Protein AF-A0A9J6BK46-F1 (afdb_monomer_lite)

pLDDT: mean 81.81, std 11.66, range [41.72, 91.62]

Secondary structure (DSSP, 8-state):
-HHHHHHHHHHHHHHSTT-EEEEEETTEEEEE---SS--HHHHHHHHHHHHHHHT-------PPPHHHHHHHHHHHHHSS--

Foldseek 3Di:
DVVLVVVVVVLCCVLAPPWDFDDDDDLDTDIDGDDPDDDPVNVVVSVVVSCVVSVDPDDDDDDQDPVNVVVVVVVVVVVVVD

Structure (mmCIF, N/CA/C/O backbone):
data_AF-A0A9J6BK46-F1
#
_entry.id   AF-A0A9J6BK46-F1
#
loop_
_atom_site.group_PDB
_atom_site.id
_atom_site.type_symbol
_atom_site.label_atom_id
_atom_site.label_alt_id
_atom_site.label_comp_id
_atom_site.label_asym_id
_atom_site.label_entity_id
_atom_site.label_seq_id
_atom_site.pdbx_PDB_ins_code
_atom_site.Cartn_x
_atom_site.Cartn_y
_atom_site.Cartn_z
_atom_site.occupancy
_atom_site.B_iso_or_equiv
_atom_site.auth_seq_id
_atom_site.auth_comp_id
_atom_site.auth_asym_id
_atom_site.auth_atom_id
_atom_site.pdbx_PDB_model_num
ATOM 1 N N . MET A 1 1 ? 8.212 -2.468 -17.300 1.00 60.47 1 MET A N 1
ATOM 2 C CA . MET A 1 1 ? 8.470 -1.542 -16.175 1.00 60.47 1 MET A CA 1
ATOM 3 C C . MET A 1 1 ? 7.290 -0.599 -15.905 1.00 60.47 1 MET A C 1
ATOM 5 O O . MET A 1 1 ? 6.681 -0.722 -14.854 1.00 60.47 1 MET A O 1
ATOM 9 N N . VAL A 1 2 ? 6.892 0.311 -16.813 1.00 66.75 2 VAL A N 1
ATOM 10 C CA . VAL A 1 2 ? 5.748 1.232 -16.551 1.00 66.75 2 VAL A CA 1
ATOM 11 C C . VAL A 1 2 ? 4.380 0.531 -16.623 1.00 66.75 2 VAL A C 1
ATOM 13 O O . VAL A 1 2 ? 3.501 0.806 -15.808 1.00 66.75 2 VAL A O 1
ATOM 16 N N . GLU A 1 3 ? 4.201 -0.397 -17.565 1.00 75.62 3 GLU A N 1
ATOM 17 C CA . GLU A 1 3 ? 2.934 -1.123 -17.758 1.00 75.62 3 GLU A CA 1
ATOM 18 C C . GLU A 1 3 ? 2.583 -2.030 -16.569 1.00 75.62 3 GLU A C 1
ATOM 20 O O . GLU A 1 3 ? 1.431 -2.064 -16.141 1.00 75.62 3 GLU A O 1
ATOM 25 N N . GLU A 1 4 ? 3.580 -2.680 -15.964 1.00 78.50 4 GLU A N 1
ATOM 26 C CA . GLU A 1 4 ? 3.406 -3.554 -14.792 1.00 78.50 4 GLU A CA 1
ATOM 27 C C . GLU A 1 4 ? 2.907 -2.774 -13.567 1.00 78.50 4 GLU A C 1
ATOM 29 O O . GLU A 1 4 ? 1.998 -3.223 -12.868 1.00 78.50 4 GLU A O 1
ATOM 34 N N . ARG A 1 5 ? 3.420 -1.554 -13.344 1.00 84.25 5 ARG A N 1
ATOM 35 C CA . ARG A 1 5 ? 2.949 -0.687 -12.250 1.00 84.25 5 ARG A CA 1
ATOM 36 C C . ARG A 1 5 ? 1.507 -0.249 -12.448 1.00 84.25 5 ARG A C 1
ATOM 38 O O . ARG A 1 5 ? 0.756 -0.178 -11.478 1.00 84.25 5 ARG A O 1
ATOM 45 N N . ASN A 1 6 ? 1.108 0.053 -13.680 1.00 87.75 6 ASN A N 1
ATOM 46 C CA . ASN A 1 6 ? -0.273 0.433 -13.966 1.00 87.75 6 ASN A CA 1
ATOM 47 C C . ASN A 1 6 ? -1.222 -0.752 -13.762 1.00 87.75 6 ASN A C 1
ATOM 49 O O . ASN A 1 6 ? -2.242 -0.585 -1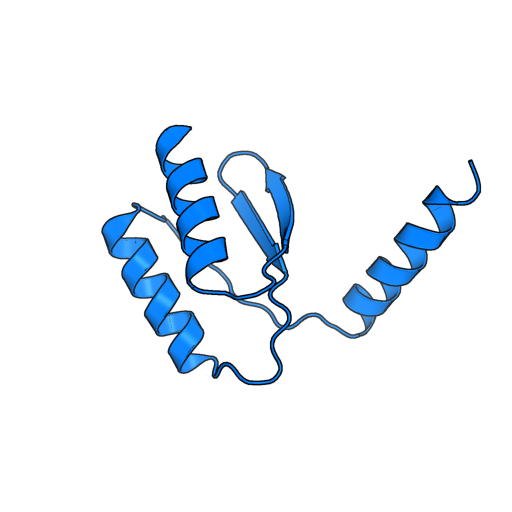3.097 1.00 87.75 6 ASN A O 1
ATOM 53 N N . ALA A 1 7 ? -0.831 -1.950 -14.206 1.00 89.25 7 ALA A N 1
ATOM 54 C CA . ALA A 1 7 ? -1.587 -3.172 -13.951 1.00 89.25 7 ALA A CA 1
ATOM 55 C C . ALA A 1 7 ? -1.738 -3.455 -12.446 1.00 89.25 7 ALA A C 1
ATOM 57 O O . ALA A 1 7 ? -2.828 -3.793 -11.989 1.00 89.25 7 ALA A O 1
ATOM 58 N N . LEU A 1 8 ? -0.682 -3.241 -11.651 1.00 89.75 8 LEU A N 1
ATOM 59 C CA . LEU A 1 8 ? -0.744 -3.375 -10.193 1.00 89.75 8 LEU A CA 1
ATOM 60 C C . LEU A 1 8 ? -1.666 -2.332 -9.546 1.00 89.75 8 LEU A C 1
ATOM 62 O O . LEU A 1 8 ? -2.442 -2.667 -8.653 1.00 89.75 8 LEU A O 1
ATOM 66 N N . LYS A 1 9 ? -1.640 -1.076 -10.010 1.00 91.12 9 LYS A N 1
ATOM 67 C CA . LYS A 1 9 ? -2.564 -0.033 -9.531 1.00 91.12 9 LYS A CA 1
ATOM 68 C C . LYS A 1 9 ? -4.020 -0.378 -9.835 1.00 91.12 9 LYS A C 1
ATOM 70 O O . LYS A 1 9 ? -4.873 -0.165 -8.977 1.00 91.12 9 LYS A O 1
ATOM 75 N N . GLU A 1 10 ? -4.313 -0.880 -11.031 1.00 91.31 10 GLU A N 1
ATOM 76 C CA . GLU A 1 10 ? -5.666 -1.312 -11.399 1.00 91.31 10 GLU A CA 1
ATOM 77 C C . GLU A 1 10 ? -6.111 -2.538 -10.604 1.00 91.31 10 GLU A C 1
ATOM 79 O O . GLU A 1 10 ? -7.236 -2.563 -10.105 1.00 91.31 10 GLU A O 1
ATOM 84 N N . PHE A 1 11 ? -5.217 -3.508 -10.407 1.00 91.44 11 PHE A N 1
ATOM 85 C CA . PHE A 1 11 ? -5.472 -4.674 -9.569 1.00 91.44 11 PHE A CA 1
ATOM 86 C C . PHE A 1 11 ? -5.848 -4.265 -8.142 1.00 91.44 11 PHE A C 1
ATOM 88 O O . PHE A 1 11 ? -6.910 -4.637 -7.655 1.00 91.44 11 PHE A O 1
ATOM 95 N N . VAL A 1 12 ? -5.033 -3.424 -7.495 1.00 90.12 12 VAL A N 1
ATOM 96 C CA . VAL A 1 12 ? -5.291 -2.981 -6.117 1.00 90.12 12 VAL A CA 1
ATOM 97 C C . VAL A 1 12 ? -6.605 -2.207 -6.014 1.00 90.12 12 VAL A C 1
ATOM 99 O O . VAL A 1 12 ? -7.360 -2.427 -5.076 1.00 90.12 12 VAL A O 1
ATOM 102 N N . LYS A 1 13 ? -6.92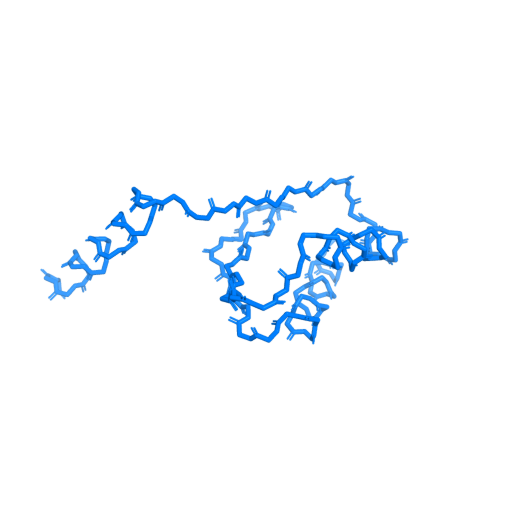4 -1.343 -6.984 1.00 89.31 13 LYS A N 1
ATOM 103 C CA . LYS A 1 13 ? -8.208 -0.619 -7.007 1.00 89.31 13 LYS A CA 1
ATOM 104 C C . LYS A 1 13 ? -9.421 -1.530 -7.204 1.00 89.31 13 LYS A C 1
ATOM 106 O O . LYS A 1 13 ? -10.511 -1.160 -6.782 1.00 89.31 13 LYS A O 1
ATOM 111 N N . THR A 1 14 ? -9.240 -2.664 -7.878 1.00 89.50 14 THR A N 1
ATOM 112 C CA . THR A 1 14 ? -10.310 -3.634 -8.144 1.00 89.50 14 THR A CA 1
ATOM 113 C C . THR A 1 14 ? -10.544 -4.546 -6.942 1.00 89.50 14 THR A C 1
ATOM 115 O O . THR A 1 14 ? -11.688 -4.775 -6.569 1.00 89.50 14 THR A O 1
ATOM 118 N N . GLU A 1 15 ? -9.472 -5.036 -6.316 1.00 89.25 15 GLU A N 1
ATOM 119 C CA . GLU A 1 15 ? -9.557 -5.978 -5.192 1.00 89.25 15 GLU A CA 1
ATOM 120 C C . GLU A 1 15 ? -9.828 -5.288 -3.849 1.00 89.25 15 GLU A C 1
ATOM 122 O O . GLU A 1 15 ? -10.433 -5.878 -2.955 1.00 89.25 15 GLU A O 1
ATOM 127 N N . PHE A 1 16 ? -9.380 -4.040 -3.689 1.00 88.62 16 PHE A N 1
ATOM 128 C CA . PHE A 1 16 ? -9.510 -3.285 -2.448 1.00 88.62 16 PHE A CA 1
ATOM 129 C C . PHE A 1 16 ? -10.365 -2.035 -2.664 1.00 88.62 16 PHE A C 1
ATOM 131 O O . PHE A 1 16 ? -9.887 -0.989 -3.117 1.00 88.62 16 PHE A O 1
ATOM 138 N N . GLU A 1 17 ? -11.642 -2.133 -2.298 1.00 86.69 17 GLU A N 1
ATOM 139 C CA . GLU A 1 17 ? -12.574 -1.011 -2.389 1.00 86.69 17 GLU A CA 1
ATOM 140 C C . GLU A 1 17 ? -12.089 0.176 -1.541 1.00 86.69 17 GLU A C 1
ATOM 142 O O . GLU A 1 17 ? -11.695 0.041 -0.382 1.00 86.69 17 GLU A O 1
ATOM 147 N N . GLY A 1 18 ? -12.068 1.365 -2.145 1.00 85.88 18 GLY A N 1
ATOM 148 C CA . GLY A 1 18 ? -11.611 2.582 -1.476 1.00 85.88 18 GLY A CA 1
ATOM 149 C C . GLY A 1 18 ? -10.096 2.680 -1.270 1.00 85.88 18 GLY A C 1
ATOM 150 O O . GLY A 1 18 ? -9.651 3.609 -0.596 1.00 85.88 18 GLY A O 1
ATOM 151 N N . ALA A 1 19 ? -9.286 1.780 -1.842 1.00 89.88 19 ALA A N 1
ATOM 152 C CA . ALA A 1 19 ? -7.833 1.882 -1.763 1.00 89.88 19 ALA A CA 1
ATOM 153 C C . ALA A 1 19 ? -7.307 3.182 -2.396 1.00 89.88 19 ALA A C 1
ATOM 155 O O . ALA A 1 19 ? -7.597 3.517 -3.547 1.00 89.88 19 ALA A O 1
ATOM 156 N N . VAL A 1 20 ? -6.474 3.904 -1.646 1.00 89.31 20 VAL A N 1
ATOM 157 C CA . VAL A 1 20 ? -5.876 5.178 -2.061 1.00 89.31 20 VAL A CA 1
ATOM 158 C C . VAL A 1 20 ? -4.370 5.017 -2.200 1.00 89.31 20 VAL A C 1
ATOM 160 O O . VAL A 1 20 ? -3.692 4.662 -1.238 1.00 89.31 20 VAL A O 1
ATOM 163 N N . LEU A 1 21 ? -3.825 5.338 -3.374 1.00 91.06 21 LEU A N 1
ATOM 164 C CA . LEU A 1 21 ? -2.378 5.430 -3.570 1.00 91.06 21 LEU A CA 1
ATOM 165 C C . LEU A 1 21 ? -1.838 6.622 -2.765 1.00 91.06 21 LEU A C 1
ATOM 167 O O . LEU A 1 21 ? -2.240 7.762 -2.997 1.00 91.06 21 LEU A O 1
ATOM 171 N N . LYS A 1 22 ? -0.960 6.353 -1.797 1.00 88.12 22 LYS A N 1
ATOM 172 C CA . LYS A 1 22 ? -0.349 7.369 -0.929 1.00 88.12 22 LYS A CA 1
ATOM 173 C C . LYS A 1 22 ? 1.030 7.781 -1.403 1.00 88.12 22 LYS A C 1
ATOM 175 O O . LYS A 1 22 ? 1.365 8.957 -1.319 1.00 88.12 22 LYS A O 1
ATOM 180 N N . GLU A 1 23 ? 1.810 6.820 -1.875 1.00 87.00 23 GLU A N 1
ATOM 181 C CA . GLU A 1 23 ? 3.175 7.064 -2.314 1.00 87.00 23 GLU A CA 1
ATOM 182 C C . GLU A 1 23 ? 3.493 6.230 -3.545 1.00 87.00 23 GLU A C 1
ATOM 184 O O . GLU A 1 23 ? 3.091 5.070 -3.667 1.00 87.00 23 GLU A O 1
ATOM 189 N N . GLU A 1 24 ? 4.219 6.861 -4.456 1.00 90.50 24 GLU A N 1
ATOM 190 C CA . GLU A 1 24 ? 4.699 6.267 -5.685 1.00 90.50 24 GLU A CA 1
ATOM 191 C C . GLU A 1 24 ? 6.175 6.643 -5.842 1.00 90.50 24 GLU A C 1
ATOM 193 O O . GLU A 1 24 ? 6.489 7.773 -6.212 1.00 90.50 24 GLU A O 1
ATOM 198 N N . TYR A 1 25 ? 7.084 5.710 -5.546 1.00 87.19 25 TYR A N 1
ATOM 199 C CA . TYR A 1 25 ? 8.524 5.978 -5.559 1.00 87.19 25 TYR A CA 1
ATOM 200 C C . TYR A 1 25 ? 9.292 4.830 -6.219 1.00 87.19 25 TYR A C 1
ATOM 202 O O . TYR A 1 25 ? 9.351 3.732 -5.675 1.00 87.19 25 TYR A O 1
ATOM 210 N N . TYR A 1 26 ? 9.877 5.084 -7.395 1.00 85.88 26 TYR A N 1
ATOM 211 C CA . TYR A 1 26 ? 10.550 4.075 -8.231 1.00 85.88 26 TYR A CA 1
ATOM 212 C C . TYR A 1 26 ? 9.694 2.824 -8.450 1.00 85.88 26 TYR A C 1
ATOM 214 O O . TYR A 1 26 ? 8.695 2.919 -9.148 1.00 85.88 26 TYR A O 1
ATOM 222 N N . ASP A 1 27 ? 10.034 1.690 -7.842 1.00 85.44 27 ASP A N 1
ATOM 223 C CA . ASP A 1 27 ? 9.291 0.433 -7.979 1.00 85.44 27 ASP A CA 1
ATOM 224 C C . ASP A 1 27 ? 8.386 0.143 -6.771 1.00 85.44 27 ASP A C 1
ATOM 226 O O . ASP A 1 27 ? 7.654 -0.842 -6.748 1.00 85.44 27 ASP A O 1
ATOM 230 N N . LEU A 1 28 ? 8.353 1.051 -5.790 1.00 88.88 28 LEU A N 1
ATOM 231 C CA . LEU A 1 28 ? 7.495 0.961 -4.616 1.00 88.88 28 LEU A CA 1
ATOM 232 C C . LEU A 1 28 ? 6.166 1.689 -4.855 1.00 88.88 28 LEU A C 1
ATOM 234 O O . LEU A 1 28 ? 6.125 2.852 -5.279 1.00 88.88 28 LEU A O 1
ATOM 238 N N . LEU A 1 29 ? 5.068 0.991 -4.567 1.00 91.62 29 LEU A N 1
ATOM 239 C CA . LEU A 1 29 ? 3.717 1.541 -4.517 1.00 91.62 29 LEU A CA 1
ATOM 240 C C . LEU A 1 29 ? 3.140 1.322 -3.120 1.00 91.62 29 LEU A C 1
ATOM 242 O O . LEU A 1 29 ? 3.011 0.183 -2.675 1.00 91.62 29 LEU A O 1
ATOM 246 N N . THR A 1 30 ? 2.745 2.405 -2.456 1.00 90.94 30 THR A N 1
ATOM 247 C CA . THR A 1 30 ? 2.157 2.346 -1.115 1.00 90.94 30 THR A CA 1
ATOM 248 C C . THR A 1 30 ? 0.689 2.725 -1.184 1.00 90.94 30 THR A C 1
ATOM 250 O O . THR A 1 30 ? 0.343 3.857 -1.536 1.00 90.94 30 THR A O 1
ATOM 253 N N . PHE A 1 31 ? -0.182 1.795 -0.799 1.00 90.69 31 PHE A N 1
ATOM 254 C CA . PHE A 1 31 ? -1.624 2.006 -0.766 1.00 90.69 31 PHE A CA 1
ATOM 255 C C . PHE A 1 31 ? -2.140 2.060 0.667 1.00 90.69 31 PHE A C 1
ATOM 257 O O . PHE A 1 31 ? -1.720 1.297 1.533 1.00 90.69 31 PHE A O 1
ATOM 264 N N . HIS A 1 32 ? -3.090 2.957 0.901 1.00 89.06 32 HIS A N 1
ATOM 265 C CA . HIS A 1 32 ? -3.913 2.956 2.094 1.00 89.06 32 HIS A CA 1
ATOM 266 C C . HIS A 1 32 ? -5.252 2.312 1.760 1.00 89.06 32 HIS A C 1
ATOM 268 O O . HIS A 1 32 ? -6.010 2.857 0.959 1.00 89.06 32 HIS A O 1
ATOM 274 N N . VAL A 1 33 ? -5.530 1.169 2.375 1.00 87.06 33 VAL A N 1
ATOM 275 C CA . VAL A 1 33 ? -6.795 0.456 2.211 1.00 87.06 33 VAL A CA 1
ATOM 276 C C . VAL A 1 33 ? -7.661 0.729 3.443 1.00 87.06 33 VAL A C 1
ATOM 278 O O . VAL A 1 33 ? -7.265 0.345 4.547 1.00 87.06 33 VAL A O 1
ATOM 281 N N . PRO A 1 34 ? -8.816 1.402 3.298 1.00 79.56 34 PRO A N 1
ATOM 282 C CA . PRO A 1 34 ? -9.751 1.572 4.396 1.00 79.56 34 PRO A CA 1
ATOM 283 C C . PRO A 1 34 ? -10.426 0.222 4.634 1.00 79.56 34 PRO A C 1
ATOM 285 O O . PRO A 1 34 ? -11.280 -0.190 3.857 1.00 79.56 34 PRO A O 1
ATOM 288 N N . SER A 1 35 ? -10.020 -0.519 5.664 1.00 69.12 35 SER A N 1
ATOM 289 C CA . SER A 1 35 ? -10.675 -1.794 5.947 1.00 69.12 35 SER A CA 1
ATOM 290 C C . SER A 1 35 ? -10.943 -2.008 7.425 1.00 69.12 35 SER A C 1
ATOM 292 O O . SER A 1 35 ? -10.043 -1.949 8.263 1.00 69.12 35 SER A O 1
ATOM 294 N N . HIS A 1 36 ? -12.211 -2.289 7.711 1.00 63.03 36 HIS A N 1
ATOM 295 C CA . HIS A 1 36 ? -12.685 -2.827 8.981 1.00 63.03 36 HIS A CA 1
ATOM 296 C C . HIS A 1 36 ? -13.133 -4.295 8.843 1.00 63.03 36 HIS A C 1
ATOM 298 O O . HIS A 1 36 ? -13.385 -4.939 9.857 1.00 63.03 36 HIS A O 1
ATOM 304 N N . GLU A 1 37 ? -13.208 -4.831 7.616 1.00 70.94 37 GLU A N 1
ATOM 305 C CA . GLU A 1 37 ? -13.891 -6.102 7.326 1.00 70.94 37 GLU A CA 1
ATOM 306 C C . GLU A 1 37 ? -13.017 -7.159 6.628 1.00 70.94 37 GLU A C 1
ATOM 308 O O . GLU A 1 37 ? -13.345 -8.342 6.706 1.00 70.94 37 GLU A O 1
ATOM 313 N N . LEU A 1 38 ? -11.886 -6.791 6.009 1.00 80.69 38 LEU A N 1
ATOM 314 C CA . LEU A 1 38 ? -10.987 -7.769 5.382 1.00 80.69 38 LEU A CA 1
ATOM 315 C C . LEU A 1 38 ? -10.078 -8.435 6.416 1.00 80.69 38 LEU A C 1
ATOM 317 O O . LEU A 1 38 ? -9.365 -7.768 7.173 1.00 80.69 38 LEU A O 1
ATOM 321 N N . LYS A 1 39 ? -10.038 -9.770 6.417 1.00 87.12 39 LYS A N 1
ATOM 322 C CA . LYS A 1 39 ? -9.070 -10.510 7.233 1.00 87.12 39 LYS A CA 1
ATOM 323 C C . LYS A 1 39 ? -7.694 -10.446 6.587 1.00 87.12 39 LYS A C 1
ATOM 325 O O . LYS A 1 39 ? -7.566 -10.566 5.372 1.00 87.12 39 LYS A O 1
ATOM 330 N N . TRP A 1 40 ? -6.642 -10.409 7.407 1.00 87.38 40 TRP A N 1
ATOM 331 C CA . TRP A 1 40 ? -5.257 -10.500 6.928 1.00 87.38 40 TRP A CA 1
ATOM 332 C C . TRP A 1 40 ? -5.043 -11.668 5.962 1.00 87.38 40 TRP A C 1
ATOM 334 O O . TRP A 1 40 ? -4.411 -11.487 4.932 1.00 87.38 40 TRP A O 1
ATOM 344 N N . SER A 1 41 ? -5.621 -12.840 6.245 1.00 89.12 41 SER A N 1
ATOM 345 C CA . SER A 1 41 ? -5.530 -14.020 5.375 1.00 89.12 41 SER A CA 1
ATOM 346 C C . SER A 1 41 ? -6.051 -13.779 3.956 1.00 89.12 41 SER A C 1
ATOM 348 O O . SER A 1 41 ? -5.500 -14.326 3.008 1.00 89.12 41 SER A O 1
ATOM 350 N N . GLU A 1 42 ? -7.102 -12.972 3.808 1.00 88.50 42 GLU A N 1
ATOM 351 C CA . GLU A 1 42 ? -7.678 -12.636 2.504 1.00 88.50 42 GLU A CA 1
ATOM 352 C C . GLU A 1 42 ? -6.768 -11.658 1.765 1.00 88.50 42 GLU A C 1
ATOM 354 O O . GLU A 1 42 ? -6.436 -11.892 0.607 1.00 88.50 42 GLU A O 1
ATOM 359 N N . ILE A 1 43 ? -6.267 -10.634 2.464 1.00 89.19 43 ILE A N 1
ATOM 360 C CA . ILE A 1 43 ? -5.328 -9.657 1.894 1.00 89.19 43 ILE A CA 1
ATOM 361 C C . ILE A 1 43 ? -4.043 -10.357 1.429 1.00 89.19 43 ILE A C 1
ATOM 363 O O . ILE A 1 43 ? -3.596 -10.141 0.304 1.00 89.19 43 ILE A O 1
ATOM 367 N N . PHE A 1 44 ? -3.472 -11.235 2.260 1.00 89.75 44 PHE A N 1
ATOM 368 C CA . PHE A 1 44 ? -2.307 -12.041 1.892 1.00 89.75 44 PHE A CA 1
ATOM 369 C C . PHE A 1 44 ? -2.602 -12.923 0.672 1.00 89.75 44 PHE A C 1
ATOM 371 O O . PHE A 1 44 ? -1.815 -12.932 -0.267 1.00 89.75 44 PHE A O 1
ATOM 378 N N . GLY A 1 45 ? -3.748 -13.612 0.630 1.00 91.25 45 GLY A N 1
ATOM 379 C CA . GLY A 1 45 ? -4.121 -14.449 -0.516 1.00 91.25 45 GLY A CA 1
ATOM 380 C C . GLY A 1 45 ? -4.259 -13.667 -1.830 1.00 91.25 45 GLY A C 1
ATOM 381 O O . GLY A 1 45 ? -3.782 -14.119 -2.872 1.00 91.25 45 GLY A O 1
ATOM 382 N N . ILE A 1 46 ? -4.860 -12.477 -1.775 1.00 90.50 46 ILE A N 1
ATOM 383 C CA . ILE A 1 46 ? -4.996 -11.567 -2.922 1.00 90.50 46 ILE A CA 1
ATOM 384 C C . ILE A 1 46 ? -3.612 -11.127 -3.421 1.00 90.50 46 ILE A C 1
ATOM 386 O O . ILE A 1 46 ? -3.329 -11.202 -4.619 1.00 90.50 46 ILE A O 1
ATOM 390 N N . LEU A 1 47 ? -2.724 -10.711 -2.512 1.00 90.62 47 LEU A N 1
ATOM 391 C CA . LEU A 1 47 ? -1.387 -10.231 -2.867 1.00 90.62 47 LEU A CA 1
ATOM 392 C C . LEU A 1 47 ? -0.457 -11.348 -3.354 1.00 90.62 47 LEU A C 1
ATOM 394 O O . LEU A 1 47 ? 0.313 -11.111 -4.278 1.00 90.62 47 LEU A O 1
ATOM 398 N N . GLU A 1 48 ? -0.558 -12.568 -2.824 1.00 90.88 48 GLU A N 1
ATOM 399 C CA . GLU A 1 48 ? 0.177 -13.733 -3.343 1.00 90.88 48 GLU A CA 1
ATOM 400 C C . GLU A 1 48 ? -0.224 -14.055 -4.791 1.00 90.88 48 GLU A C 1
ATOM 402 O O . GLU A 1 48 ? 0.624 -14.314 -5.650 1.00 90.88 48 GLU A O 1
ATOM 407 N N . ASN A 1 49 ? -1.522 -13.984 -5.098 1.00 88.81 49 ASN A N 1
ATOM 408 C CA . ASN A 1 49 ? -2.014 -14.156 -6.463 1.00 88.81 49 ASN A CA 1
ATOM 409 C C . ASN A 1 49 ? -1.458 -13.051 -7.381 1.00 88.81 49 ASN A C 1
ATOM 411 O O . ASN A 1 49 ? -0.898 -13.342 -8.443 1.00 88.81 49 ASN A O 1
ATOM 415 N N . ALA A 1 50 ? -1.516 -11.796 -6.927 1.00 87.75 50 ALA A N 1
ATOM 416 C CA . ALA A 1 50 ? -0.932 -10.654 -7.625 1.00 87.75 50 ALA A CA 1
ATOM 417 C C . ALA A 1 50 ? 0.570 -10.835 -7.873 1.00 87.75 50 ALA A C 1
ATOM 419 O O . ALA A 1 50 ? 1.035 -10.599 -8.985 1.00 87.75 50 ALA A O 1
ATOM 420 N N . LYS A 1 51 ? 1.315 -11.317 -6.870 1.00 88.50 51 LYS A N 1
ATOM 421 C CA . LYS A 1 51 ? 2.758 -11.567 -6.937 1.00 88.50 51 LYS A CA 1
ATOM 422 C C . LYS A 1 51 ? 3.104 -12.490 -8.098 1.00 88.50 51 LYS A C 1
ATOM 424 O O . LYS A 1 51 ? 3.950 -12.150 -8.921 1.00 88.50 51 LYS A O 1
ATOM 429 N N . SER A 1 52 ? 2.385 -13.608 -8.210 1.00 85.62 52 SER A N 1
ATOM 430 C CA . SER A 1 52 ? 2.594 -14.589 -9.281 1.00 85.62 52 SER A CA 1
ATOM 431 C C . SER A 1 52 ? 2.234 -14.070 -10.680 1.00 85.62 52 SER A C 1
ATOM 433 O O . SER A 1 52 ? 2.864 -14.461 -11.660 1.00 85.62 52 SER A O 1
ATOM 435 N N . ARG A 1 53 ? 1.231 -13.188 -10.790 1.00 86.94 53 ARG A N 1
ATOM 436 C CA . ARG A 1 53 ? 0.687 -12.710 -12.074 1.00 86.94 53 ARG A CA 1
ATOM 437 C C . ARG A 1 53 ? 1.334 -11.430 -12.590 1.00 86.94 53 ARG A C 1
ATOM 439 O O . ARG A 1 53 ? 1.355 -11.218 -13.797 1.00 86.94 53 ARG A O 1
ATOM 446 N N . LEU A 1 54 ? 1.793 -10.570 -11.685 1.00 85.25 54 LEU A N 1
ATOM 447 C CA . LEU A 1 54 ? 2.275 -9.215 -11.972 1.00 85.25 54 LEU A CA 1
ATOM 448 C C . LEU A 1 54 ? 3.767 -9.041 -11.663 1.00 85.25 54 LEU A C 1
ATOM 450 O O . LEU A 1 54 ? 4.259 -7.918 -11.689 1.00 85.25 54 LEU A O 1
ATOM 454 N N . ASN A 1 55 ? 4.474 -10.140 -11.377 1.00 83.75 55 ASN A N 1
ATOM 455 C CA . ASN A 1 55 ? 5.918 -10.167 -11.146 1.00 83.75 55 ASN A CA 1
ATOM 456 C C . ASN A 1 55 ? 6.377 -9.195 -10.039 1.00 83.75 55 ASN A C 1
ATOM 458 O O . ASN A 1 55 ? 7.363 -8.475 -10.186 1.00 83.75 55 ASN A O 1
ATOM 462 N N . ILE A 1 56 ? 5.640 -9.167 -8.925 1.00 87.25 56 ILE A N 1
ATOM 463 C CA . ILE A 1 56 ? 6.001 -8.372 -7.743 1.00 87.25 56 ILE A CA 1
ATOM 464 C C . ILE A 1 56 ? 7.170 -9.073 -7.037 1.00 87.25 56 ILE A C 1
ATOM 466 O O . ILE A 1 56 ? 7.078 -10.265 -6.745 1.00 87.25 56 ILE A O 1
ATOM 470 N N . GLU A 1 57 ? 8.255 -8.359 -6.732 1.00 88.1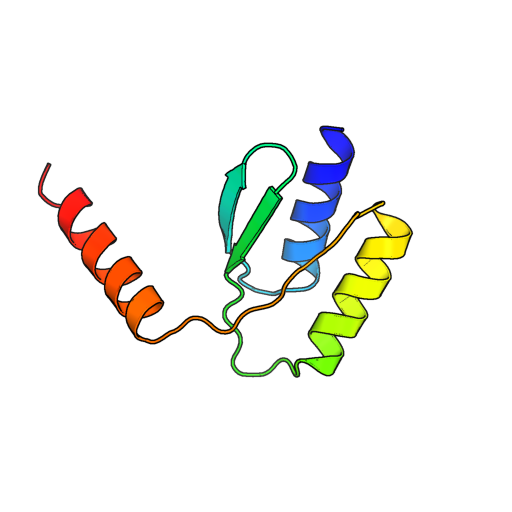9 57 GLU A N 1
ATOM 471 C CA . GLU A 1 57 ? 9.376 -8.943 -5.979 1.00 88.19 57 GLU A CA 1
ATOM 472 C C . GLU A 1 57 ? 8.964 -9.253 -4.539 1.00 88.19 57 GLU A C 1
ATOM 474 O O . GLU A 1 57 ? 8.998 -10.410 -4.118 1.00 88.19 57 GLU A O 1
ATOM 479 N N . ASP A 1 58 ? 8.469 -8.247 -3.818 1.00 89.44 58 ASP A N 1
ATOM 480 C CA . ASP A 1 58 ? 8.037 -8.362 -2.427 1.00 89.44 58 ASP A CA 1
ATOM 481 C C . ASP A 1 58 ? 6.892 -7.394 -2.109 1.00 89.44 58 ASP A C 1
ATOM 483 O O . ASP A 1 58 ? 6.707 -6.369 -2.767 1.00 89.44 58 ASP A O 1
ATOM 487 N N . TYR A 1 59 ? 6.115 -7.716 -1.074 1.00 90.94 59 TYR A N 1
ATOM 488 C CA . TYR A 1 59 ? 5.100 -6.827 -0.518 1.00 90.94 59 TYR A CA 1
ATOM 489 C C . TYR A 1 59 ? 5.167 -6.837 1.006 1.00 90.94 59 TYR A C 1
ATOM 491 O O . TYR A 1 59 ? 5.595 -7.805 1.634 1.00 90.94 59 TYR A O 1
ATOM 499 N N . SER A 1 60 ? 4.706 -5.747 1.609 1.00 89.81 60 SER A N 1
ATOM 500 C CA . SER A 1 60 ? 4.489 -5.668 3.048 1.00 89.81 60 SER A CA 1
ATOM 501 C C . SER A 1 60 ? 3.107 -5.100 3.317 1.00 89.81 60 SER A C 1
ATOM 503 O O . SER A 1 60 ? 2.627 -4.226 2.596 1.00 89.81 60 SER A O 1
ATOM 505 N N . ILE A 1 61 ? 2.460 -5.623 4.353 1.00 87.94 61 ILE A N 1
ATOM 506 C CA . ILE A 1 6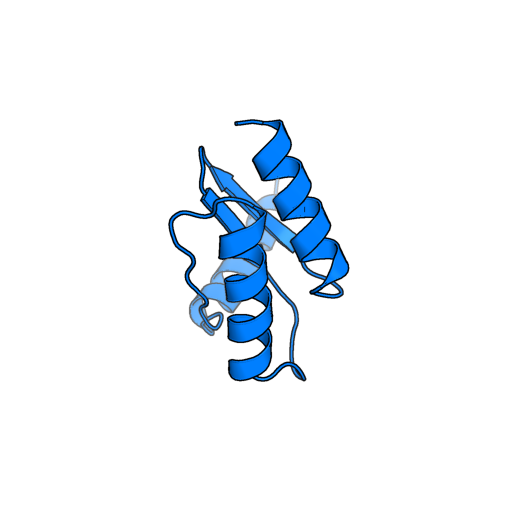1 ? 1.161 -5.140 4.800 1.00 87.94 61 ILE A CA 1
ATOM 507 C C . ILE A 1 61 ? 1.326 -4.701 6.248 1.00 87.94 61 ILE A C 1
ATOM 509 O O . ILE A 1 61 ? 1.832 -5.455 7.080 1.00 87.94 61 ILE A O 1
ATOM 513 N N . THR A 1 62 ? 0.928 -3.470 6.547 1.00 86.12 62 THR A N 1
ATOM 514 C CA . THR A 1 62 ? 1.061 -2.885 7.881 1.00 86.12 62 THR A CA 1
ATOM 515 C C . THR A 1 62 ? -0.256 -2.259 8.306 1.00 86.12 62 THR A C 1
ATOM 517 O O . THR A 1 62 ? -1.003 -1.708 7.497 1.00 86.12 62 THR A O 1
ATOM 52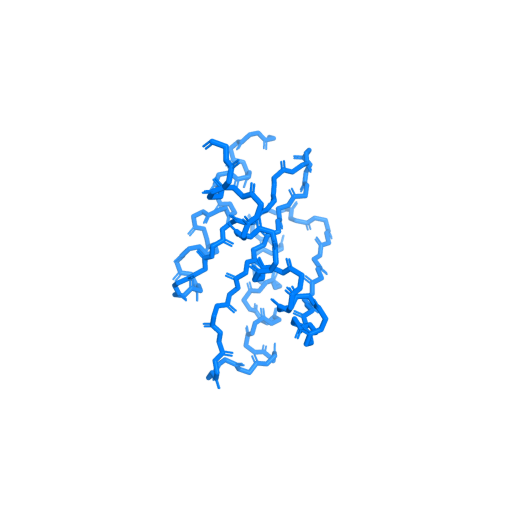0 N N . GLN A 1 63 ? -0.564 -2.365 9.596 1.00 83.38 63 GLN A N 1
ATOM 521 C CA . GLN A 1 63 ? -1.669 -1.617 10.173 1.00 83.38 63 GLN A CA 1
ATOM 522 C C . GLN A 1 63 ? -1.197 -0.189 10.446 1.00 83.38 63 GLN A C 1
ATOM 524 O O . GLN A 1 63 ? -0.142 0.009 11.050 1.00 83.38 63 GLN A O 1
ATOM 529 N N . ALA A 1 64 ? -1.993 0.800 10.038 1.00 80.06 64 ALA A N 1
ATOM 530 C CA . ALA A 1 64 ? -1.702 2.190 10.359 1.00 80.06 64 ALA A CA 1
ATOM 531 C C . ALA A 1 64 ? -1.679 2.379 11.882 1.00 80.06 64 ALA A C 1
ATOM 533 O O . ALA A 1 64 ? -2.633 2.024 12.582 1.00 80.06 64 ALA A O 1
ATOM 534 N N . THR A 1 65 ? -0.589 2.940 12.401 1.00 80.31 65 THR A N 1
ATOM 535 C CA . THR A 1 65 ? -0.492 3.258 13.828 1.00 80.31 65 THR A CA 1
ATOM 536 C C . THR A 1 65 ? -1.302 4.512 14.149 1.00 80.31 65 THR A C 1
ATOM 538 O O . THR A 1 65 ? -1.536 5.359 13.284 1.00 80.31 65 THR A O 1
ATOM 541 N N . LEU A 1 66 ? -1.697 4.679 15.415 1.00 78.81 66 LEU A N 1
ATOM 542 C CA . LEU A 1 66 ? -2.352 5.911 15.868 1.00 78.81 66 LEU A CA 1
ATOM 543 C C . LEU A 1 66 ? -1.472 7.144 15.600 1.00 78.81 66 LEU A C 1
ATOM 545 O O . LEU A 1 66 ? -1.985 8.200 15.244 1.00 78.81 66 LEU A O 1
ATOM 549 N N . GLU A 1 67 ? -0.150 6.993 15.707 1.00 79.69 67 GLU A N 1
ATOM 550 C CA . GLU A 1 67 ? 0.813 8.036 15.354 1.00 79.69 67 GLU A CA 1
ATOM 551 C C . GLU A 1 67 ? 0.776 8.366 13.856 1.00 79.69 67 GLU A C 1
ATOM 553 O O . GLU A 1 67 ? 0.726 9.536 13.497 1.00 79.69 67 GLU A O 1
ATOM 558 N N . GLN A 1 68 ? 0.731 7.370 12.965 1.00 73.50 68 GLN A N 1
ATOM 559 C CA . GLN A 1 68 ? 0.614 7.610 11.522 1.00 73.50 68 GLN A CA 1
ATOM 560 C C . GLN A 1 68 ? -0.724 8.256 11.145 1.00 73.50 68 GLN A C 1
ATOM 562 O O . GLN A 1 68 ? -0.766 9.131 10.277 1.00 73.50 68 GLN A O 1
ATOM 567 N N . ILE A 1 69 ? -1.807 7.861 11.815 1.00 78.88 69 ILE A N 1
ATOM 568 C CA . ILE A 1 69 ? -3.129 8.484 11.698 1.00 78.88 69 ILE A CA 1
ATOM 569 C C . ILE A 1 69 ? -3.040 9.957 12.143 1.00 78.88 69 ILE A C 1
ATOM 571 O O . ILE A 1 69 ? -3.432 10.857 11.403 1.00 78.88 69 ILE A O 1
ATOM 575 N N . PHE A 1 70 ? -2.434 10.223 13.302 1.00 81.38 70 PHE A N 1
ATOM 576 C CA . PHE A 1 70 ? -2.227 11.568 13.844 1.00 81.38 70 PHE A CA 1
ATOM 577 C C . PHE A 1 70 ? -1.344 12.449 12.942 1.00 81.38 70 PHE A C 1
ATOM 579 O O . PHE A 1 70 ? -1.690 13.593 12.637 1.00 81.38 70 PHE A O 1
ATOM 586 N N . LEU A 1 71 ? -0.222 11.917 12.451 1.00 77.62 71 LEU A N 1
ATOM 587 C CA . LEU A 1 71 ? 0.661 12.602 11.505 1.00 77.62 71 LEU A CA 1
ATOM 588 C C . LEU A 1 71 ? -0.047 12.889 10.182 1.00 77.62 71 LEU A C 1
ATOM 590 O O . LEU A 1 71 ? 0.155 13.952 9.599 1.00 77.62 71 LEU A O 1
ATOM 594 N N . SER A 1 72 ? -0.904 11.981 9.716 1.00 73.12 72 SER A N 1
ATOM 595 C CA . SER A 1 72 ? -1.718 12.230 8.527 1.00 73.12 72 SER A CA 1
ATOM 596 C C . SER A 1 72 ? -2.647 13.423 8.754 1.00 73.12 72 SER A C 1
ATOM 598 O O . SER A 1 72 ? -2.637 14.335 7.936 1.00 73.12 72 SER A O 1
ATOM 600 N N . PHE A 1 73 ? -3.357 13.494 9.888 1.00 75.94 73 PHE A N 1
ATOM 601 C CA . PHE A 1 73 ? -4.224 14.634 10.222 1.00 75.94 73 PHE A CA 1
ATOM 602 C C . PHE A 1 73 ? -3.474 15.968 10.346 1.00 75.94 73 PHE A C 1
ATOM 604 O O . PHE A 1 73 ? -3.953 16.994 9.870 1.00 75.94 73 PHE A O 1
ATOM 611 N N . THR A 1 74 ? -2.286 15.969 10.951 1.00 76.31 74 THR A N 1
ATOM 612 C CA . THR A 1 74 ? -1.485 17.196 11.129 1.00 76.31 74 THR A CA 1
ATOM 613 C C . THR A 1 74 ? -0.816 17.675 9.839 1.00 76.31 74 THR A C 1
ATOM 615 O O . THR A 1 74 ? -0.634 18.880 9.665 1.00 76.31 74 THR A O 1
ATOM 618 N N . LYS A 1 75 ? -0.504 16.776 8.894 1.00 66.31 75 LYS A N 1
ATOM 619 C CA . LYS A 1 75 ? -0.052 17.159 7.544 1.00 66.31 75 LYS A CA 1
ATOM 620 C C . LYS A 1 75 ? -1.119 17.948 6.775 1.00 66.31 75 LYS A C 1
ATOM 622 O O . LYS A 1 75 ? -0.755 18.882 6.069 1.00 66.31 75 LYS A O 1
ATOM 627 N N . TYR A 1 76 ? -2.407 17.637 6.953 1.00 58.38 76 TYR A N 1
ATOM 628 C CA . TYR A 1 76 ? -3.495 18.403 6.328 1.00 58.38 76 TYR A CA 1
ATOM 629 C C . TYR A 1 76 ? -3.615 19.833 6.881 1.00 58.38 76 TYR A C 1
ATOM 631 O O . TYR A 1 76 ? -3.952 20.732 6.122 1.00 58.38 76 TYR A O 1
ATOM 639 N N . GLN A 1 77 ? -3.278 20.074 8.155 1.00 56.72 77 GLN A N 1
ATOM 640 C CA . GLN A 1 77 ? -3.341 21.423 8.744 1.00 56.72 77 GLN A CA 1
ATOM 641 C C . GLN A 1 77 ? -2.263 22.374 8.209 1.00 56.72 77 GLN A C 1
ATOM 643 O O . GLN A 1 77 ? -2.482 23.578 8.184 1.00 56.72 77 G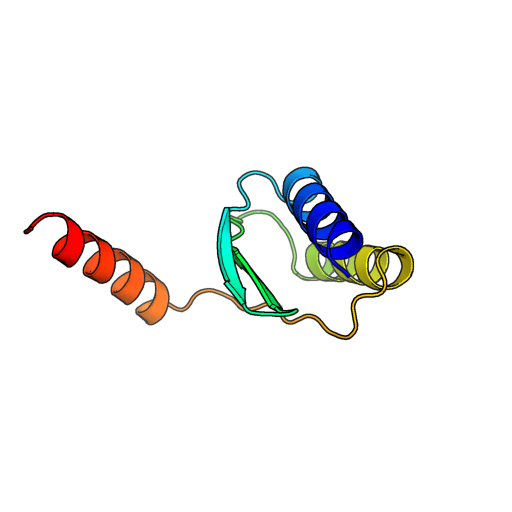LN A O 1
ATOM 648 N N . ARG A 1 78 ? -1.111 21.865 7.750 1.00 53.81 78 ARG A N 1
ATOM 649 C CA . ARG A 1 78 ? -0.075 22.724 7.145 1.00 53.81 78 ARG A CA 1
ATOM 650 C C . ARG A 1 78 ? -0.382 23.136 5.707 1.00 53.81 78 ARG A C 1
ATOM 652 O O . ARG A 1 78 ? 0.195 24.106 5.252 1.00 53.81 78 ARG A O 1
ATOM 659 N N . GLN A 1 79 ? -1.256 22.416 5.001 1.00 52.28 79 GLN A N 1
ATOM 660 C CA . GLN A 1 79 ? -1.636 22.756 3.622 1.00 52.28 79 GLN A CA 1
ATOM 661 C C . GLN A 1 79 ? -2.782 23.775 3.541 1.00 52.28 79 GLN A C 1
ATOM 663 O O . GLN A 1 79 ? -3.057 24.282 2.463 1.00 52.28 79 GLN A O 1
ATOM 668 N N . THR A 1 80 ? -3.466 24.062 4.652 1.00 48.84 80 THR A N 1
ATOM 669 C CA . THR A 1 80 ? -4.558 25.050 4.716 1.00 48.84 80 THR A CA 1
ATOM 670 C C . THR A 1 80 ? -4.117 26.428 5.217 1.00 48.84 80 THR A C 1
ATOM 672 O O . THR A 1 80 ? -4.957 27.316 5.323 1.00 48.84 80 THR A O 1
ATOM 675 N N . ASP A 1 81 ? -2.829 26.599 5.523 1.00 48.84 81 ASP A N 1
ATOM 676 C CA . ASP A 1 81 ? -2.228 27.842 6.035 1.00 48.84 81 ASP A CA 1
ATOM 677 C C . ASP A 1 81 ? -1.239 28.479 5.026 1.00 48.84 81 ASP A C 1
ATOM 679 O O . ASP A 1 81 ? -0.413 29.310 5.405 1.00 48.84 81 ASP A O 1
ATOM 683 N N . GLU A 1 82 ? -1.330 28.105 3.741 1.00 41.72 82 GLU A N 1
ATOM 684 C CA . GLU A 1 82 ? -0.643 28.761 2.609 1.00 41.72 82 GLU A CA 1
ATOM 685 C C . GLU A 1 82 ? -1.639 29.246 1.546 1.00 41.72 82 GLU A C 1
ATOM 687 O O . GLU A 1 82 ? -2.561 28.473 1.190 1.00 41.72 82 GLU A O 1
#

Sequence (82 aa):
MVEERNALKEFVKTEFEGAVLKEEYYDLLTFHVPSHELKWSEIFGILENAKSRLNIEDYSITQATLEQIFLSFTKYQRQTDE

InterPro domains:
  IPR026082 ABC transporter A [PTHR19229] (5-81)
  IPR056264 ABCA1-4-like, C-terminal R2 regulatory domain [PF23321] (5-63)

Organism: Polypedilum vanderplanki (NCBI:txid319348)

Radius of gyration: 14.49 Å; chains: 1; bounding box: 24×43×34 Å